Protein AF-A0AAV7H6J8-F1 (afdb_monomer_lite)

Secondary structure (DSSP, 8-state):
--HHHHHHHHHHHHHHTT-HHHHHHHHHHHHHHHHHHHS-S-S----------HHHHHHHHHHHHHHT---------

Sequence (77 aa):
MTTTQFAMVEELAFLIKDNLHCKHLVLSTEEALISFLQNDSRPKVVLELQPMCPYQRLLLHRLADIYGCTFSTYFTH

Organism: Dendrobium chrysotoxum (NCBI:txid161865)

Foldseek 3Di:
DDPVLVVLVVVLCVLCVPPPVLVVLLVVVVVVVVVVVVVPDDPDDQPDDDDDDPSSVVSVCSVCVSVVHHHDPPPPD

pLDDT: mean 72.7, std 12.05, range [38.97, 84.69]

InterPro domains:
  IPR001374 R3H domain [PF01424] (28-69)
  IPR001374 R3H domain [PS51061] (23-77)
  IPR036867 R3H domain superfamily [G3DSA:3.30.1370.50] (1-74)
  IPR036867 R3H domain superfamily [SSF82708] (11-70)
  IPR051937 R3H domain-containing [PTHR15672] (9-68)

Radius of gyration: 13.1 Å; chains: 1; bounding box: 28×37×34 Å

Structure (mmCIF, N/CA/C/O backbone):
data_AF-A0AAV7H6J8-F1
#
_entry.id   AF-A0AAV7H6J8-F1
#
loop_
_atom_site.group_PDB
_atom_site.id
_atom_site.type_symbol
_atom_site.label_atom_id
_atom_site.label_alt_id
_atom_site.label_comp_id
_atom_site.label_asym_id
_atom_site.label_entity_id
_atom_site.label_seq_id
_atom_site.pdbx_PDB_ins_code
_atom_site.Cartn_x
_atom_site.Cartn_y
_atom_site.Cartn_z
_atom_site.occupancy
_atom_site.B_iso_or_equiv
_atom_site.auth_seq_id
_atom_site.auth_comp_id
_atom_site.auth_asym_id
_atom_site.auth_atom_id
_atom_site.pdbx_PDB_model_num
ATOM 1 N N . MET A 1 1 ? -9.321 15.489 -7.862 1.00 52.19 1 MET A N 1
ATOM 2 C CA . MET A 1 1 ? -9.534 14.366 -6.928 1.00 52.19 1 MET A CA 1
ATOM 3 C C . MET A 1 1 ? -11.027 14.147 -6.824 1.00 52.19 1 MET A C 1
ATOM 5 O O . MET A 1 1 ? -11.745 15.106 -6.566 1.00 52.19 1 MET A O 1
ATOM 9 N N . THR A 1 2 ? -11.510 12.948 -7.131 1.00 59.41 2 THR A N 1
ATOM 10 C CA . THR A 1 2 ? -12.932 12.625 -6.959 1.00 59.41 2 THR A CA 1
ATOM 11 C C . THR A 1 2 ? -13.222 12.443 -5.468 1.00 59.41 2 THR A C 1
ATOM 13 O O . THR A 1 2 ? -12.343 12.036 -4.709 1.00 59.41 2 THR A O 1
ATOM 16 N N . THR A 1 3 ? -14.443 12.742 -5.025 1.00 61.22 3 THR A N 1
ATOM 17 C CA . THR A 1 3 ? -14.895 12.555 -3.629 1.00 61.22 3 THR A CA 1
ATOM 18 C C . THR A 1 3 ? -14.623 11.143 -3.095 1.00 61.22 3 THR A C 1
ATOM 20 O O . THR A 1 3 ? -14.377 10.963 -1.907 1.00 61.22 3 THR A O 1
ATOM 23 N N . THR A 1 4 ? -14.571 10.148 -3.981 1.00 70.62 4 THR A N 1
ATOM 24 C CA . THR A 1 4 ? -14.232 8.754 -3.677 1.00 70.62 4 THR A CA 1
ATOM 25 C C . THR A 1 4 ? -12.777 8.564 -3.237 1.00 70.62 4 THR A C 1
ATOM 27 O O . THR A 1 4 ? -12.523 7.823 -2.296 1.00 70.62 4 THR A O 1
ATOM 30 N N . GLN A 1 5 ? -11.815 9.247 -3.869 1.00 67.69 5 GLN A N 1
ATOM 31 C CA . GLN A 1 5 ? -10.394 9.138 -3.500 1.00 67.69 5 GLN A CA 1
ATOM 32 C C . GLN A 1 5 ? -10.130 9.681 -2.099 1.00 67.69 5 GLN A C 1
ATOM 34 O O . GLN A 1 5 ? -9.356 9.100 -1.346 1.00 67.69 5 GLN A O 1
ATOM 39 N N . PHE A 1 6 ? -10.811 10.767 -1.738 1.00 72.88 6 PHE A N 1
ATOM 40 C CA . PHE A 1 6 ? -10.670 11.372 -0.420 1.00 72.88 6 PHE A CA 1
ATOM 41 C C . PHE A 1 6 ? -11.199 10.445 0.685 1.00 72.88 6 PHE A C 1
ATOM 43 O O . PHE A 1 6 ? -10.513 10.222 1.679 1.00 72.88 6 PHE A O 1
ATOM 50 N N . ALA A 1 7 ? -12.356 9.813 0.458 1.00 80.38 7 ALA A N 1
ATOM 51 C CA . ALA A 1 7 ? -12.920 8.832 1.383 1.00 80.38 7 ALA A CA 1
ATOM 52 C C . ALA A 1 7 ? -12.013 7.599 1.569 1.00 80.38 7 ALA A C 1
ATOM 54 O O . ALA A 1 7 ? -11.855 7.120 2.687 1.00 80.38 7 ALA A O 1
ATOM 55 N N . MET A 1 8 ? -11.366 7.109 0.502 1.00 81.56 8 MET A N 1
ATOM 56 C CA . MET A 1 8 ? -10.436 5.970 0.591 1.00 81.56 8 MET A CA 1
ATOM 57 C C . MET A 1 8 ? -9.193 6.290 1.436 1.00 81.56 8 MET A C 1
ATOM 59 O O . MET A 1 8 ? -8.742 5.443 2.210 1.00 81.56 8 MET A O 1
ATOM 63 N N . VAL A 1 9 ? -8.661 7.514 1.323 1.00 80.56 9 VAL A N 1
ATOM 64 C CA . VAL A 1 9 ? -7.528 7.985 2.141 1.00 80.56 9 VAL A CA 1
ATOM 65 C C . VAL A 1 9 ? -7.929 8.097 3.612 1.00 80.56 9 VAL A C 1
ATOM 67 O O . VAL A 1 9 ? -7.186 7.638 4.478 1.00 80.56 9 VAL A O 1
ATOM 70 N N . GLU A 1 10 ? -9.107 8.652 3.911 1.00 84.31 10 GLU A N 1
ATOM 71 C CA . GLU A 1 10 ? -9.622 8.734 5.285 1.00 84.31 10 GLU A CA 1
ATOM 72 C C . GLU A 1 10 ? -9.837 7.350 5.901 1.00 84.31 10 GLU A C 1
ATOM 74 O O . GLU A 1 10 ? -9.468 7.117 7.052 1.00 84.31 10 GLU A O 1
ATOM 79 N N . GLU A 1 11 ? -10.380 6.406 5.132 1.00 83.94 11 GLU A N 1
ATOM 80 C CA . GLU A 1 11 ? -10.608 5.041 5.597 1.00 83.94 11 GLU A CA 1
ATOM 81 C C . GLU A 1 11 ? -9.283 4.319 5.889 1.00 83.94 11 GLU A C 1
ATOM 83 O O . GLU A 1 11 ? -9.154 3.633 6.905 1.00 83.94 11 GLU A O 1
ATOM 88 N N . LEU A 1 12 ? -8.270 4.505 5.035 1.00 82.75 12 LEU A N 1
ATOM 89 C CA . LEU A 1 12 ? -6.927 3.978 5.271 1.00 82.75 12 LEU A CA 1
ATOM 90 C C . LEU A 1 12 ? -6.291 4.611 6.517 1.00 82.75 12 LEU A C 1
ATOM 92 O O . LEU A 1 12 ? -5.767 3.888 7.366 1.00 82.75 12 LEU A O 1
ATOM 96 N N . ALA A 1 13 ? -6.381 5.937 6.658 1.00 83.75 13 ALA A N 1
ATOM 97 C CA . ALA A 1 13 ? -5.868 6.672 7.812 1.00 83.75 13 ALA A CA 1
ATOM 98 C C . ALA A 1 13 ? -6.538 6.221 9.118 1.00 83.75 13 ALA A C 1
ATOM 100 O O . ALA A 1 13 ? -5.863 6.066 10.137 1.00 83.75 13 ALA A O 1
ATOM 101 N N . PHE A 1 14 ? -7.846 5.953 9.082 1.00 84.62 14 PHE A N 1
ATOM 102 C CA . PHE A 1 14 ? -8.598 5.423 10.213 1.00 84.62 14 PHE A 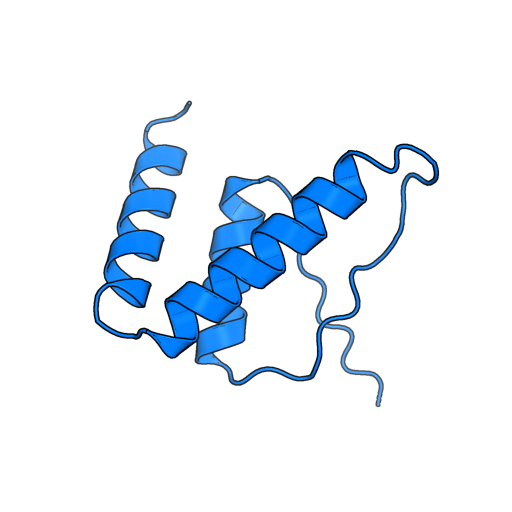CA 1
ATOM 103 C C . PHE A 1 14 ? -8.141 4.009 10.593 1.00 84.62 14 PHE A C 1
ATOM 105 O O . PHE A 1 14 ? -7.907 3.745 11.770 1.00 84.62 14 PHE A O 1
ATOM 112 N N . LEU A 1 15 ? -7.938 3.117 9.617 1.00 80.50 15 LEU A N 1
ATOM 113 C CA . LEU A 1 15 ? -7.482 1.746 9.873 1.00 80.50 15 LEU A CA 1
ATOM 114 C C . LEU A 1 15 ? -6.085 1.692 10.512 1.00 80.50 15 LEU A C 1
ATOM 116 O O . LEU A 1 15 ? -5.846 0.900 11.426 1.00 80.50 15 LEU A O 1
ATOM 120 N N . ILE A 1 16 ? -5.160 2.546 10.068 1.00 82.56 16 ILE A N 1
ATOM 121 C CA . ILE A 1 16 ? -3.787 2.565 10.597 1.00 82.56 16 ILE A CA 1
ATOM 122 C C . ILE A 1 16 ? -3.619 3.457 11.833 1.00 82.56 16 ILE A C 1
ATOM 124 O O . ILE A 1 16 ? -2.556 3.424 12.455 1.00 82.56 16 ILE A O 1
ATOM 128 N N . LYS A 1 17 ? -4.636 4.249 12.208 1.00 81.25 17 LYS A N 1
ATOM 129 C CA . LYS A 1 17 ? -4.579 5.271 13.269 1.00 81.25 17 LYS A CA 1
ATOM 130 C C . LYS A 1 17 ? -3.973 4.749 14.571 1.00 81.25 17 LYS A C 1
ATOM 132 O O . LYS A 1 17 ? -3.074 5.395 15.117 1.00 81.25 17 LYS A O 1
ATOM 137 N N . ASP A 1 18 ? -4.426 3.582 15.013 1.00 83.69 18 ASP A N 1
ATOM 138 C CA . ASP A 1 18 ? -4.069 2.994 16.308 1.00 83.69 18 ASP A CA 1
ATOM 139 C C . ASP A 1 18 ? -2.988 1.899 16.195 1.00 83.69 18 ASP A C 1
ATOM 141 O O . ASP A 1 18 ? -2.524 1.368 17.200 1.00 83.69 18 ASP A O 1
ATOM 145 N N . ASN A 1 19 ? -2.524 1.588 14.978 1.00 79.75 19 ASN A N 1
ATOM 146 C CA . ASN A 1 19 ? -1.572 0.509 14.714 1.00 79.75 19 ASN A CA 1
ATOM 147 C C . ASN A 1 19 ? -0.231 1.050 14.204 1.00 79.75 19 ASN A C 1
ATOM 149 O O . ASN A 1 19 ? -0.026 1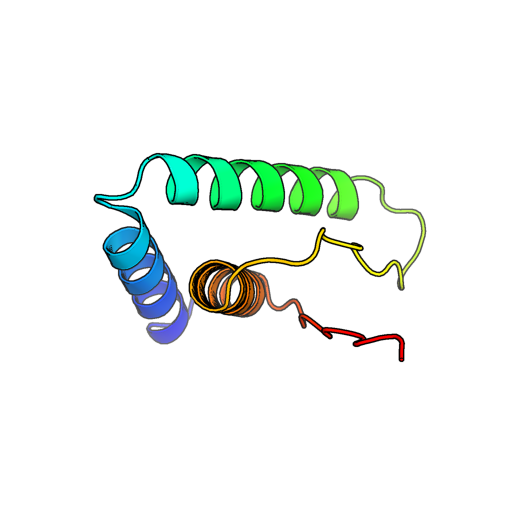.198 12.998 1.00 79.75 19 ASN A O 1
ATOM 153 N N . LEU A 1 20 ? 0.722 1.281 15.115 1.00 82.44 20 LEU A N 1
ATOM 154 C CA . LEU A 1 20 ? 2.056 1.802 14.771 1.00 82.44 20 LEU A CA 1
ATOM 155 C C . LEU A 1 20 ? 2.780 0.930 13.731 1.00 82.44 20 LEU A C 1
ATOM 157 O O . LEU A 1 20 ? 3.358 1.450 12.780 1.00 82.44 20 LEU A O 1
ATOM 161 N N . HIS A 1 21 ? 2.688 -0.395 13.862 1.00 80.75 21 HIS A N 1
ATOM 162 C CA . HIS A 1 21 ? 3.266 -1.330 12.894 1.00 80.75 21 HIS A CA 1
ATOM 163 C C . HIS A 1 21 ? 2.674 -1.155 11.485 1.00 80.75 21 HIS A C 1
ATOM 165 O O . HIS A 1 21 ? 3.397 -1.193 10.494 1.00 80.75 21 HIS A O 1
ATOM 171 N N . CYS A 1 22 ? 1.368 -0.895 11.391 1.00 79.25 22 CYS A N 1
ATOM 172 C CA . CYS A 1 22 ? 0.697 -0.675 10.112 1.00 79.25 22 CYS A CA 1
ATOM 173 C C . CYS A 1 22 ? 1.054 0.684 9.501 1.00 79.25 22 CYS A C 1
ATOM 175 O O . CYS A 1 22 ? 1.176 0.776 8.285 1.00 79.25 22 CYS A O 1
ATOM 177 N N . LYS A 1 23 ? 1.296 1.714 10.325 1.00 83.25 23 LYS A N 1
ATOM 178 C CA . LYS A 1 23 ? 1.826 3.002 9.846 1.00 83.25 23 LYS A CA 1
ATOM 179 C C . LYS A 1 23 ? 3.194 2.833 9.199 1.00 83.25 23 LYS A C 1
ATOM 181 O O . LYS A 1 23 ? 3.388 3.306 8.086 1.00 83.25 23 LYS A O 1
ATOM 186 N N . HIS A 1 24 ? 4.111 2.129 9.868 1.00 84.69 24 HIS A N 1
ATOM 187 C CA . HIS A 1 24 ? 5.433 1.846 9.307 1.00 84.69 24 HIS A CA 1
ATOM 188 C C . HIS A 1 24 ? 5.341 1.047 8.012 1.00 84.69 24 HIS A C 1
ATOM 190 O O . HIS A 1 24 ? 6.025 1.373 7.053 1.00 84.69 24 HIS A O 1
ATOM 196 N N . LEU A 1 25 ? 4.461 0.048 7.960 1.00 82.25 25 LEU A N 1
ATOM 197 C CA . LEU A 1 25 ? 4.257 -0.743 6.755 1.00 82.25 25 LEU A CA 1
ATOM 198 C C . LEU A 1 25 ? 3.783 0.101 5.566 1.00 82.25 25 LEU A C 1
ATOM 200 O O . LEU A 1 25 ? 4.330 -0.023 4.471 1.00 82.25 25 LEU A O 1
ATOM 204 N N . VAL A 1 26 ? 2.765 0.942 5.781 1.00 82.06 26 VAL A N 1
ATOM 205 C CA . VAL A 1 26 ? 2.225 1.825 4.741 1.00 82.06 26 VAL A CA 1
ATOM 206 C C . VAL A 1 26 ? 3.296 2.807 4.277 1.00 82.06 26 VAL A C 1
ATOM 208 O O . VAL A 1 26 ? 3.536 2.876 3.078 1.00 82.06 26 VAL A O 1
ATOM 211 N N . LEU A 1 27 ? 4.003 3.462 5.205 1.00 83.62 27 LEU A N 1
ATOM 212 C CA . LEU A 1 27 ? 5.108 4.376 4.889 1.00 83.62 27 LEU A CA 1
ATOM 213 C C . LEU A 1 27 ? 6.223 3.692 4.092 1.00 83.62 27 LEU A C 1
ATOM 215 O O . LEU A 1 27 ? 6.596 4.180 3.034 1.00 83.62 27 LEU A O 1
ATOM 219 N N . SER A 1 28 ? 6.722 2.540 4.546 1.00 83.69 28 SER A N 1
ATOM 220 C CA . SER A 1 28 ? 7.785 1.815 3.837 1.00 83.69 28 SER A CA 1
ATOM 221 C C . SER A 1 28 ? 7.348 1.347 2.449 1.00 83.69 28 SER A C 1
ATOM 223 O O . SER A 1 28 ? 8.156 1.321 1.523 1.00 83.69 28 SER A O 1
ATOM 225 N N . THR A 1 29 ? 6.074 0.985 2.282 1.00 81.31 29 THR A N 1
ATOM 226 C CA . THR A 1 29 ? 5.552 0.582 0.970 1.00 81.31 29 THR A CA 1
ATOM 227 C C . THR A 1 29 ? 5.350 1.785 0.054 1.00 81.31 29 THR A C 1
ATOM 229 O O . THR A 1 29 ? 5.644 1.697 -1.134 1.00 81.31 29 THR A O 1
ATOM 232 N N . GLU A 1 30 ? 4.892 2.914 0.593 1.00 83.06 30 GLU A N 1
ATOM 233 C CA . GLU A 1 30 ? 4.770 4.175 -0.134 1.00 83.06 30 GLU A CA 1
ATOM 234 C C . GLU A 1 30 ? 6.143 4.686 -0.591 1.00 83.06 30 GLU A C 1
ATOM 236 O O . GLU A 1 30 ? 6.315 5.006 -1.763 1.00 83.06 30 GLU A O 1
ATOM 241 N N . GLU A 1 31 ? 7.152 4.676 0.282 1.00 83.38 31 GLU A N 1
ATOM 242 C CA . GLU A 1 31 ? 8.531 5.032 -0.071 1.00 83.38 31 GLU A CA 1
ATOM 243 C C . GLU A 1 31 ? 9.096 4.121 -1.166 1.00 83.38 31 GLU A C 1
ATOM 245 O O . GLU A 1 31 ? 9.686 4.608 -2.133 1.00 83.38 31 GLU A O 1
ATOM 250 N N . ALA A 1 32 ? 8.879 2.805 -1.058 1.00 80.75 32 ALA A N 1
ATOM 251 C CA . ALA A 1 32 ? 9.289 1.856 -2.088 1.00 80.75 32 ALA A CA 1
ATOM 252 C C . ALA A 1 32 ? 8.576 2.132 -3.419 1.00 80.75 32 ALA A C 1
ATOM 254 O O . ALA A 1 32 ? 9.217 2.121 -4.467 1.00 80.75 32 ALA A O 1
ATOM 255 N N . LEU A 1 33 ? 7.274 2.433 -3.382 1.00 76.50 33 LEU A N 1
ATOM 256 C CA . LEU A 1 33 ? 6.474 2.765 -4.560 1.00 76.50 33 LEU A CA 1
ATOM 257 C C . LEU A 1 33 ? 6.938 4.073 -5.215 1.00 76.50 33 LEU A C 1
ATOM 259 O O . LEU A 1 33 ? 7.078 4.130 -6.433 1.00 76.50 33 LEU A O 1
ATOM 263 N N . ILE A 1 34 ? 7.216 5.114 -4.431 1.00 80.19 34 ILE A N 1
ATOM 264 C CA . ILE A 1 34 ? 7.711 6.401 -4.935 1.00 80.19 34 ILE A CA 1
ATOM 265 C C . ILE A 1 34 ? 9.107 6.231 -5.534 1.00 80.19 34 ILE A C 1
ATOM 267 O O . ILE A 1 34 ? 9.344 6.674 -6.657 1.00 80.19 34 ILE A O 1
ATOM 271 N N . SER A 1 35 ? 10.018 5.553 -4.829 1.00 81.38 35 SER A N 1
ATOM 272 C CA . SER A 1 35 ? 11.366 5.255 -5.330 1.00 81.38 35 SER A CA 1
ATOM 273 C C . SER A 1 35 ? 11.321 4.436 -6.622 1.00 81.38 35 SER A C 1
ATOM 275 O O . SER A 1 35 ? 12.126 4.641 -7.531 1.00 81.38 35 SER A O 1
ATOM 277 N N . PHE A 1 36 ? 10.344 3.541 -6.728 1.00 75.38 36 PHE A N 1
ATOM 278 C CA . PHE A 1 36 ? 10.088 2.739 -7.909 1.00 75.38 36 PHE A CA 1
ATOM 279 C C . PHE A 1 36 ? 9.550 3.565 -9.088 1.00 75.38 36 PHE A C 1
ATOM 281 O O . PHE A 1 36 ? 10.051 3.428 -10.201 1.00 75.38 36 PHE A O 1
ATOM 288 N N . LEU A 1 37 ? 8.577 4.453 -8.850 1.00 74.62 37 LEU A N 1
ATOM 289 C CA . LEU A 1 37 ? 8.017 5.351 -9.867 1.00 74.62 37 LEU A CA 1
ATOM 290 C C . LEU A 1 37 ? 9.036 6.388 -10.358 1.00 74.62 37 LEU A C 1
ATOM 292 O O . LEU A 1 37 ? 9.029 6.741 -11.531 1.00 74.62 37 LEU A O 1
ATOM 296 N N . GLN A 1 38 ? 9.916 6.867 -9.476 1.00 76.00 38 GLN A N 1
ATOM 297 C CA . GLN A 1 38 ? 10.984 7.806 -9.830 1.00 76.00 38 GLN A CA 1
ATOM 298 C C . GLN A 1 38 ? 12.138 7.143 -10.599 1.00 76.00 38 GLN A C 1
ATOM 300 O O . GLN A 1 38 ? 12.830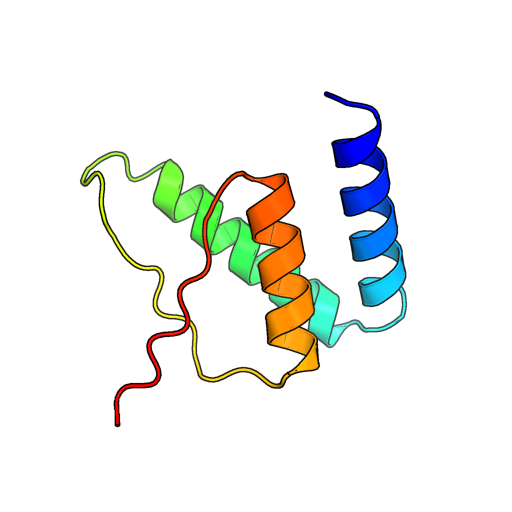 7.821 -11.354 1.00 76.00 38 GLN A O 1
ATOM 305 N N . ASN A 1 39 ? 12.345 5.828 -10.456 1.00 70.62 39 ASN A N 1
ATOM 306 C CA . ASN A 1 39 ? 13.370 5.058 -11.179 1.00 70.62 39 ASN A CA 1
ATOM 307 C C . ASN A 1 39 ? 12.917 4.641 -12.595 1.00 70.62 39 ASN A C 1
ATOM 309 O O . ASN A 1 39 ? 13.079 3.490 -12.999 1.00 70.62 39 ASN A O 1
ATOM 313 N N . ASP A 1 40 ? 12.366 5.614 -13.323 1.00 56.75 40 ASP A N 1
ATOM 314 C CA . ASP A 1 40 ? 11.803 5.704 -14.685 1.00 56.75 40 ASP A CA 1
ATOM 315 C C . ASP A 1 40 ? 12.460 4.847 -15.803 1.00 56.75 40 ASP A C 1
ATOM 317 O O . ASP A 1 40 ? 12.885 5.350 -16.843 1.00 56.75 40 ASP A O 1
ATOM 321 N N . SER A 1 41 ? 12.613 3.530 -15.614 1.00 52.44 41 SER A N 1
ATOM 322 C CA . SER A 1 41 ? 13.379 2.694 -16.549 1.00 52.44 41 SER A CA 1
ATOM 323 C C . SER A 1 41 ? 12.674 1.454 -17.078 1.00 52.44 41 SER A C 1
ATOM 325 O O . SER A 1 41 ? 13.113 0.952 -18.112 1.00 52.44 41 SER A O 1
ATOM 327 N N . ARG A 1 42 ? 11.571 0.950 -16.494 1.00 54.78 42 ARG A N 1
ATOM 328 C CA . ARG A 1 42 ? 10.825 -0.177 -17.102 1.00 54.78 42 ARG A CA 1
ATOM 329 C C . ARG A 1 42 ? 9.320 -0.189 -16.784 1.00 54.78 42 ARG A C 1
ATOM 331 O O . ARG A 1 42 ? 8.953 -0.185 -15.615 1.00 54.78 42 ARG A O 1
ATOM 338 N N . PRO A 1 43 ? 8.437 -0.351 -17.791 1.00 52.38 43 PRO A N 1
ATOM 339 C CA . PRO A 1 43 ? 6.986 -0.158 -17.658 1.00 52.38 43 PRO A CA 1
ATOM 340 C C . PRO A 1 43 ? 6.231 -1.353 -17.043 1.00 52.38 43 PRO A C 1
ATOM 342 O O . PRO A 1 43 ? 5.018 -1.471 -17.201 1.00 52.38 43 PRO A O 1
ATOM 345 N N . LYS A 1 44 ? 6.924 -2.300 -16.404 1.00 53.94 44 LYS A N 1
ATOM 346 C CA . LYS A 1 44 ? 6.303 -3.537 -15.912 1.00 53.94 44 LYS A CA 1
ATOM 347 C C . LYS A 1 44 ? 7.201 -4.227 -14.895 1.00 53.94 44 LYS A C 1
ATOM 349 O O . LYS A 1 44 ? 7.767 -5.277 -15.184 1.00 53.94 44 LYS A O 1
ATOM 354 N N . VAL A 1 45 ? 7.391 -3.619 -13.732 1.00 54.06 45 VAL A N 1
ATOM 355 C CA . VA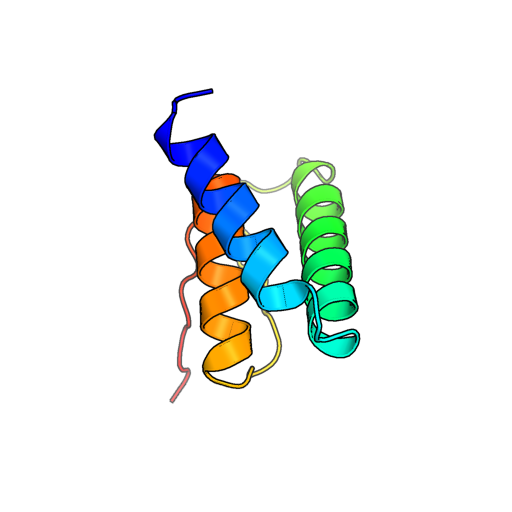L A 1 45 ? 8.085 -4.297 -12.635 1.00 54.06 45 VAL A CA 1
ATOM 356 C C . VAL A 1 45 ? 7.078 -4.534 -11.510 1.00 54.06 45 VAL A C 1
ATOM 358 O O . VAL A 1 45 ? 6.348 -3.646 -11.084 1.00 54.06 45 VAL A O 1
ATOM 361 N N . VAL A 1 46 ? 6.947 -5.803 -11.138 1.00 59.25 46 VAL A N 1
ATOM 362 C CA . VAL A 1 46 ? 6.105 -6.252 -10.033 1.00 59.25 46 VAL A CA 1
ATOM 363 C C . VAL A 1 46 ? 6.884 -5.947 -8.759 1.00 59.25 46 VAL A C 1
ATOM 365 O O . VAL A 1 46 ? 8.010 -6.416 -8.611 1.00 59.25 46 VAL A O 1
ATOM 368 N N . LEU A 1 47 ? 6.315 -5.141 -7.861 1.00 65.62 47 LEU A N 1
ATOM 369 C CA . LEU A 1 47 ? 6.880 -4.952 -6.528 1.00 65.62 47 LEU A CA 1
ATOM 370 C C . LEU A 1 47 ? 6.595 -6.226 -5.718 1.00 65.62 47 LEU A C 1
ATOM 372 O O . LEU A 1 47 ? 5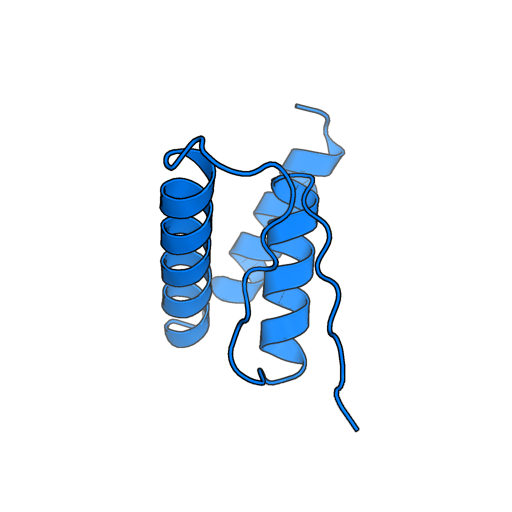.479 -6.425 -5.236 1.00 65.62 47 LEU A O 1
ATOM 376 N N . GLU A 1 48 ? 7.581 -7.118 -5.628 1.00 63.25 48 GLU A N 1
ATOM 377 C CA . GLU A 1 48 ? 7.481 -8.338 -4.825 1.00 63.25 48 GLU A CA 1
ATOM 378 C C . GLU A 1 48 ? 7.576 -7.983 -3.339 1.00 63.25 48 GLU A C 1
ATOM 380 O O . GLU A 1 48 ? 8.647 -7.723 -2.792 1.00 63.25 48 GLU A O 1
ATOM 385 N N . LEU A 1 49 ? 6.419 -7.937 -2.685 1.00 65.44 49 LEU A N 1
ATOM 386 C CA . LEU A 1 49 ? 6.316 -7.758 -1.242 1.00 65.44 49 LEU A CA 1
ATOM 387 C C . LEU A 1 49 ? 6.343 -9.123 -0.547 1.00 65.44 49 LEU A C 1
ATOM 389 O O . LEU A 1 49 ? 5.804 -10.105 -1.062 1.00 65.44 49 LEU A O 1
ATOM 393 N N . GLN A 1 50 ? 6.945 -9.183 0.644 1.00 63.66 50 GLN A N 1
ATOM 394 C CA . GLN A 1 50 ? 6.923 -10.391 1.473 1.00 63.66 50 GLN A CA 1
ATOM 395 C C . GLN A 1 50 ? 5.486 -10.853 1.764 1.00 63.66 50 GLN A C 1
ATOM 397 O O . GLN A 1 50 ? 4.573 -10.024 1.807 1.00 63.66 50 GLN A O 1
ATOM 402 N N . PRO A 1 51 ? 5.268 -12.162 2.000 1.00 55.12 51 PRO A N 1
ATOM 403 C CA . PRO A 1 51 ? 3.960 -12.679 2.375 1.00 55.12 51 PRO A CA 1
ATOM 404 C C . PRO A 1 51 ? 3.448 -11.949 3.618 1.00 55.12 51 PRO A C 1
ATOM 406 O O . PRO A 1 51 ? 4.034 -12.019 4.696 1.00 55.12 51 PRO A O 1
ATOM 409 N N . MET A 1 52 ? 2.350 -11.222 3.431 1.00 69.56 52 MET A N 1
ATOM 410 C CA . MET A 1 52 ? 1.756 -10.372 4.453 1.00 69.56 52 MET A CA 1
ATOM 411 C C . MET A 1 52 ? 0.484 -10.989 5.026 1.00 69.56 52 MET A C 1
ATOM 413 O O . MET A 1 52 ? -0.262 -11.691 4.333 1.00 69.56 52 MET A O 1
ATOM 417 N N . CYS A 1 53 ? 0.197 -10.669 6.287 1.00 76.06 53 CYS A N 1
ATOM 418 C CA . CYS A 1 53 ? -1.052 -11.047 6.938 1.00 76.06 53 CYS A CA 1
ATOM 419 C C . CYS A 1 53 ? -2.266 -10.475 6.166 1.00 76.06 53 CYS A C 1
ATOM 421 O O . CYS A 1 53 ? -2.152 -9.420 5.534 1.00 76.06 53 CYS A O 1
ATOM 423 N N . PRO A 1 54 ? -3.461 -11.095 6.240 1.00 78.50 54 PRO A N 1
ATOM 424 C CA . PRO A 1 54 ? -4.645 -10.643 5.495 1.00 78.50 54 PRO A CA 1
ATOM 425 C C . PRO A 1 54 ? -4.995 -9.162 5.704 1.00 78.50 54 PRO A C 1
ATOM 427 O O . PRO A 1 54 ? -5.384 -8.475 4.763 1.00 78.50 54 PRO A O 1
ATOM 430 N N . TYR A 1 55 ? -4.794 -8.652 6.922 1.00 80.38 55 TYR A N 1
ATOM 431 C CA . TYR A 1 55 ? -5.016 -7.245 7.255 1.00 80.38 55 TYR A CA 1
ATOM 432 C C . TYR A 1 55 ? -4.048 -6.307 6.520 1.00 80.38 55 TYR A C 1
ATOM 434 O O . TYR A 1 55 ? -4.457 -5.314 5.929 1.00 80.38 55 TYR A O 1
ATOM 442 N N . GLN A 1 56 ? -2.765 -6.661 6.489 1.00 78.62 56 GLN A N 1
ATOM 443 C CA . GLN A 1 56 ? -1.732 -5.903 5.786 1.00 78.62 56 GLN A CA 1
ATOM 444 C C . GLN A 1 56 ? -1.967 -5.904 4.268 1.00 78.62 56 GLN A C 1
ATOM 446 O O . GLN A 1 56 ? -1.837 -4.865 3.627 1.00 78.62 56 GLN A O 1
ATOM 451 N N . ARG A 1 57 ? -2.409 -7.036 3.698 1.00 80.88 57 ARG A N 1
ATOM 452 C CA . ARG A 1 57 ? -2.825 -7.113 2.286 1.00 80.88 57 ARG A CA 1
ATOM 453 C C . ARG A 1 57 ? -3.971 -6.155 1.968 1.00 80.88 57 ARG A C 1
ATOM 455 O O . ARG A 1 57 ? -3.939 -5.514 0.925 1.00 80.88 57 ARG A O 1
ATOM 462 N N . LEU A 1 58 ? -4.962 -6.045 2.854 1.00 82.69 58 LEU A N 1
ATOM 463 C CA . LEU A 1 58 ? -6.093 -5.130 2.677 1.00 82.69 58 LEU A CA 1
ATOM 464 C C . LEU A 1 58 ? -5.654 -3.658 2.714 1.00 82.69 58 LEU A C 1
ATOM 466 O O . LEU A 1 58 ? -6.107 -2.871 1.885 1.00 82.69 58 LEU A O 1
ATOM 470 N N . LEU A 1 59 ? -4.745 -3.298 3.627 1.00 82.25 59 LEU A N 1
ATOM 471 C CA . LEU A 1 59 ? -4.175 -1.947 3.694 1.00 82.25 59 LEU A CA 1
ATOM 472 C C . LEU A 1 59 ? -3.434 -1.583 2.406 1.00 82.25 59 LEU A C 1
ATOM 474 O O . LEU A 1 59 ? -3.653 -0.512 1.847 1.00 82.25 59 LEU A O 1
ATOM 478 N N . LEU A 1 60 ? -2.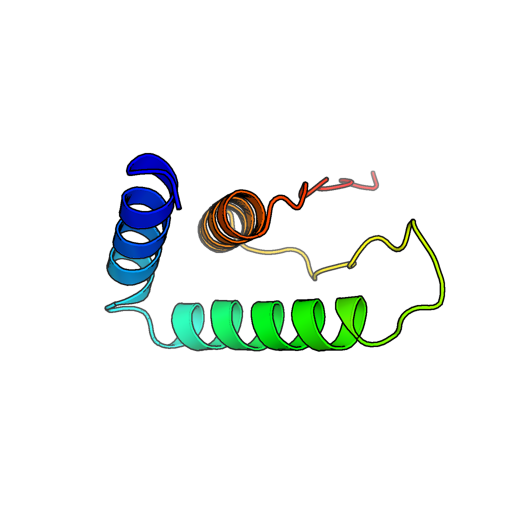599 -2.496 1.911 1.00 80.75 60 LEU A N 1
ATOM 479 C CA . LEU A 1 60 ? -1.864 -2.304 0.666 1.00 80.75 60 LEU A CA 1
ATOM 480 C C . LEU A 1 60 ? -2.791 -2.208 -0.541 1.00 80.75 60 LEU A C 1
ATOM 482 O O . LEU A 1 60 ? -2.593 -1.346 -1.387 1.00 80.75 60 LEU A O 1
ATOM 486 N N . HIS A 1 61 ? -3.836 -3.032 -0.605 1.00 82.00 61 HIS A N 1
ATOM 487 C CA . HIS A 1 61 ? -4.799 -2.961 -1.700 1.00 82.00 61 HIS A CA 1
ATOM 488 C C . HIS A 1 61 ? -5.470 -1.585 -1.778 1.00 82.00 61 HIS A C 1
ATOM 490 O O . HIS A 1 61 ? -5.532 -0.996 -2.852 1.00 82.00 61 HIS A O 1
ATOM 496 N N . ARG A 1 62 ? -5.877 -1.029 -0.629 1.00 82.38 62 ARG A N 1
ATOM 497 C CA . ARG A 1 62 ? -6.422 0.335 -0.559 1.00 82.38 62 ARG A CA 1
ATOM 498 C C . ARG A 1 62 ? -5.401 1.394 -0.936 1.00 82.38 62 ARG A C 1
ATOM 500 O O . ARG A 1 62 ? -5.751 2.347 -1.620 1.00 82.38 62 ARG A O 1
ATOM 507 N N . LEU A 1 63 ? -4.149 1.226 -0.510 1.00 81.31 63 LEU A N 1
ATOM 508 C CA . LEU A 1 63 ? -3.060 2.112 -0.908 1.00 81.31 63 LEU A CA 1
ATOM 509 C C . LEU A 1 63 ? -2.915 2.116 -2.438 1.00 81.31 63 LEU A C 1
ATOM 511 O O . LEU A 1 63 ? -2.912 3.176 -3.050 1.00 81.31 63 LEU A O 1
ATOM 515 N N . ALA A 1 64 ? -2.884 0.948 -3.077 1.00 79.31 64 ALA A N 1
ATOM 516 C CA . ALA A 1 64 ? -2.809 0.861 -4.532 1.00 79.31 64 ALA A CA 1
ATOM 517 C C . ALA A 1 64 ? -4.028 1.458 -5.239 1.00 79.31 64 ALA A C 1
ATOM 519 O O . ALA A 1 64 ? -3.832 2.162 -6.225 1.00 79.31 64 ALA A O 1
ATOM 520 N N . ASP A 1 65 ? -5.244 1.260 -4.725 1.00 79.62 65 ASP A N 1
ATOM 521 C CA . ASP A 1 65 ? -6.447 1.896 -5.279 1.00 79.62 65 ASP A CA 1
ATOM 522 C C . ASP A 1 65 ? -6.359 3.436 -5.222 1.00 79.62 65 ASP A C 1
ATOM 524 O O . ASP A 1 65 ? -6.832 4.119 -6.133 1.00 79.62 65 ASP A O 1
ATOM 528 N N . ILE A 1 66 ? -5.693 3.999 -4.202 1.00 81.50 66 ILE A N 1
ATOM 529 C CA . ILE A 1 66 ? -5.421 5.443 -4.097 1.00 81.50 66 ILE A CA 1
ATOM 530 C C . ILE A 1 66 ? -4.420 5.903 -5.171 1.00 81.50 66 ILE A C 1
ATOM 532 O O . ILE A 1 66 ? -4.659 6.923 -5.820 1.00 81.50 66 ILE A O 1
ATOM 536 N N . TYR A 1 67 ? -3.331 5.157 -5.394 1.00 76.50 67 TYR A N 1
ATOM 537 C CA . TYR A 1 67 ? -2.317 5.488 -6.413 1.00 76.50 67 TYR A CA 1
ATOM 538 C C . TYR A 1 67 ? -2.688 5.040 -7.840 1.00 76.50 67 TYR A C 1
ATOM 540 O O . TYR A 1 67 ? -1.983 5.379 -8.788 1.00 76.50 67 TYR A O 1
ATOM 548 N N . GLY A 1 68 ? -3.782 4.294 -8.024 1.00 75.56 68 GLY A N 1
ATOM 549 C CA . GLY A 1 68 ? -4.165 3.704 -9.311 1.00 75.56 68 GLY A CA 1
ATOM 550 C C . GLY A 1 68 ? -3.294 2.514 -9.740 1.00 75.56 68 GLY A C 1
ATOM 551 O O . GLY A 1 68 ? -3.218 2.200 -10.928 1.00 75.56 68 GLY A O 1
ATOM 552 N N . CYS A 1 69 ? -2.615 1.859 -8.796 1.00 69.25 69 CYS A N 1
ATOM 553 C CA . CYS A 1 69 ? -1.838 0.642 -9.030 1.00 69.25 69 CYS A CA 1
ATOM 554 C C . CYS A 1 69 ? -2.714 -0.610 -8.850 1.00 69.25 69 CYS A C 1
ATOM 556 O O . CYS A 1 69 ? -3.747 -0.571 -8.190 1.00 69.25 69 CYS A O 1
ATOM 558 N N . THR A 1 70 ? -2.296 -1.752 -9.403 1.00 66.38 70 THR A N 1
ATOM 559 C CA . THR A 1 70 ? -2.967 -3.043 -9.166 1.00 66.38 70 THR A CA 1
ATOM 560 C C . THR A 1 70 ? -2.043 -3.974 -8.387 1.00 66.38 70 THR A C 1
ATOM 562 O O . THR A 1 70 ? -0.926 -4.258 -8.820 1.00 66.38 70 THR A O 1
ATOM 565 N N . PHE A 1 71 ? -2.497 -4.462 -7.228 1.00 67.06 71 PHE A N 1
ATOM 566 C CA . PHE A 1 71 ? -1.785 -5.503 -6.485 1.00 67.06 71 PHE A CA 1
ATOM 567 C C . PHE A 1 71 ? -2.200 -6.879 -7.003 1.00 67.06 71 PHE A C 1
ATOM 569 O O . PHE A 1 71 ? -3.307 -7.343 -6.747 1.00 67.06 71 PHE A O 1
ATOM 576 N N . SER A 1 72 ? -1.296 -7.563 -7.704 1.00 60.22 72 SER A N 1
ATOM 577 C CA . SER A 1 72 ? -1.480 -8.971 -8.057 1.00 60.22 72 SER A CA 1
ATOM 578 C C . SER A 1 72 ? -0.708 -9.830 -7.066 1.00 60.22 72 SER A C 1
ATOM 580 O O . SER A 1 72 ? 0.516 -9.927 -7.142 1.00 60.22 72 SER A O 1
ATOM 582 N N . THR A 1 73 ? -1.406 -10.458 -6.118 1.00 58.91 73 THR A N 1
ATOM 583 C CA . THR A 1 73 ? -0.791 -11.488 -5.274 1.00 58.91 73 THR A CA 1
ATOM 584 C C . THR A 1 73 ? -0.611 -12.751 -6.108 1.00 58.91 73 THR A C 1
ATOM 586 O O . THR A 1 73 ? -1.532 -13.560 -6.208 1.00 58.91 73 THR A O 1
ATOM 589 N N . TYR A 1 74 ? 0.559 -12.912 -6.727 1.00 51.16 74 TYR A N 1
ATOM 590 C CA . TYR A 1 74 ? 0.964 -14.190 -7.301 1.00 51.16 74 TYR A CA 1
ATOM 591 C C . TYR A 1 74 ? 1.266 -15.136 -6.139 1.00 51.16 74 TYR A C 1
ATOM 593 O O . TYR A 1 74 ? 2.296 -15.037 -5.482 1.00 51.16 74 TYR A O 1
ATOM 601 N N . PHE A 1 75 ? 0.313 -16.013 -5.833 1.00 43.56 75 PHE A N 1
ATOM 602 C CA . PHE A 1 75 ? 0.548 -17.160 -4.969 1.00 43.56 75 PHE A CA 1
ATOM 603 C C . PHE A 1 75 ? 1.309 -18.179 -5.825 1.00 43.56 75 PHE A C 1
ATOM 605 O O . PHE A 1 75 ? 0.698 -18.952 -6.559 1.00 43.56 75 PHE A O 1
ATOM 612 N N . THR A 1 76 ? 2.639 -18.095 -5.849 1.00 39.12 76 THR A N 1
ATOM 613 C CA . THR A 1 76 ? 3.484 -19.113 -6.481 1.00 39.12 76 THR A CA 1
ATOM 614 C C . THR A 1 76 ? 3.317 -20.401 -5.679 1.00 39.12 76 THR A C 1
ATOM 616 O O . THR A 1 76 ? 3.713 -20.465 -4.516 1.00 39.12 76 THR A O 1
ATOM 619 N N . HIS A 1 77 ? 2.636 -21.372 -6.283 1.00 38.97 77 HIS A N 1
ATOM 620 C CA . HIS A 1 77 ? 2.439 -22.721 -5.761 1.00 38.97 77 HIS A CA 1
ATOM 621 C C . HIS A 1 77 ? 3.553 -23.653 -6.248 1.00 38.97 77 HIS A C 1
ATOM 623 O O . HIS A 1 77 ? 4.083 -23.398 -7.354 1.00 38.97 77 HIS A O 1
#